Protein AF-A0A8S0UGJ9-F1 (afdb_monomer_lite)

Radius of gyration: 27.54 Å; chains: 1; bounding box: 53×20×82 Å

Sequence (92 aa):
MFNLYRWDSCLKELDLLNEDANVYKLIGPVLVKQDLAEANANVRKRIDYISAELKRLDATLQDLEEKQNSKKEAIFKVQQRIQSLQAGKGKA

pLDDT: mean 92.54, std 10.64, range [45.09, 98.5]

Foldseek 3Di:
DVVLVVLVVVLVVLVPDDQPDWDWDDDPPDTDTDHSVRVNVVSVVVNVVVVVVVVVVVVVVVVVVVVVVVVVVVVVVVVVVVVVVVVVVVVD

Organism: NCBI:txid158383

Structure (mmCIF, N/CA/C/O backbone):
data_AF-A0A8S0UGJ9-F1
#
_entry.id   AF-A0A8S0UGJ9-F1
#
loop_
_atom_site.group_PDB
_atom_site.id
_atom_site.type_symbol
_atom_site.label_atom_id
_atom_site.label_alt_id
_atom_site.label_comp_id
_atom_site.label_asym_id
_atom_site.label_entity_id
_atom_site.label_seq_id
_atom_site.pdbx_PDB_ins_code
_atom_site.Cartn_x
_atom_site.Cartn_y
_atom_site.Cartn_z
_atom_site.occupancy
_atom_site.B_iso_or_equiv
_atom_site.auth_seq_id
_atom_site.auth_comp_id
_atom_site.auth_asym_id
_atom_site.auth_atom_id
_atom_site.pdbx_PDB_model_num
ATOM 1 N N . MET A 1 1 ? 4.888 4.882 5.234 1.00 68.94 1 MET A N 1
ATOM 2 C CA . MET A 1 1 ? 4.946 6.171 4.509 1.00 68.94 1 MET A CA 1
ATOM 3 C C . MET A 1 1 ? 6.261 6.381 3.746 1.00 68.94 1 MET A C 1
ATOM 5 O O . MET A 1 1 ? 6.197 6.507 2.534 1.00 68.94 1 MET A O 1
ATOM 9 N N . PHE A 1 2 ? 7.443 6.320 4.382 1.00 80.81 2 PHE A N 1
ATOM 10 C CA . PHE A 1 2 ? 8.747 6.533 3.709 1.00 80.81 2 PHE A CA 1
ATOM 11 C C . PHE A 1 2 ? 8.990 5.643 2.470 1.00 80.81 2 PHE A C 1
ATOM 13 O O . PHE A 1 2 ? 9.410 6.127 1.425 1.00 80.81 2 PHE A O 1
ATOM 20 N N . ASN A 1 3 ? 8.651 4.350 2.547 1.00 84.38 3 ASN A N 1
ATOM 21 C CA . ASN A 1 3 ? 8.787 3.443 1.400 1.00 84.38 3 ASN A CA 1
ATOM 22 C C . ASN A 1 3 ? 7.865 3.807 0.226 1.00 84.38 3 ASN A C 1
ATOM 24 O O . ASN A 1 3 ? 8.292 3.694 -0.915 1.00 84.38 3 ASN A O 1
ATOM 28 N N . LEU A 1 4 ? 6.633 4.261 0.487 1.00 90.44 4 LEU A N 1
ATOM 29 C CA . LEU A 1 4 ? 5.709 4.701 -0.567 1.00 90.44 4 LEU A CA 1
ATOM 30 C C . LEU A 1 4 ? 6.268 5.925 -1.298 1.00 90.44 4 LEU A C 1
ATOM 32 O O . LEU A 1 4 ? 6.298 5.940 -2.520 1.00 90.44 4 LEU A O 1
ATOM 36 N N . TYR A 1 5 ? 6.788 6.897 -0.542 1.00 93.50 5 TYR A N 1
ATOM 37 C CA . TYR A 1 5 ? 7.411 8.097 -1.101 1.00 93.50 5 TYR A CA 1
ATOM 38 C C . TYR A 1 5 ? 8.600 7.763 -2.007 1.00 93.50 5 TYR A C 1
ATOM 40 O O . TYR A 1 5 ? 8.751 8.328 -3.085 1.00 93.50 5 TYR A O 1
ATOM 48 N N . ARG A 1 6 ? 9.426 6.791 -1.603 1.00 94.00 6 ARG A N 1
ATOM 49 C CA . ARG A 1 6 ? 10.546 6.331 -2.427 1.00 94.00 6 ARG A CA 1
ATOM 50 C C . ARG A 1 6 ? 10.081 5.697 -3.741 1.00 94.00 6 ARG A C 1
ATOM 52 O O . ARG A 1 6 ? 10.696 5.949 -4.771 1.00 94.00 6 ARG A O 1
ATOM 59 N N . TRP A 1 7 ? 9.019 4.890 -3.716 1.00 94.88 7 TRP A N 1
ATOM 60 C CA . TRP A 1 7 ? 8.449 4.326 -4.944 1.00 94.88 7 TRP A CA 1
ATOM 61 C C . TRP A 1 7 ? 7.839 5.405 -5.844 1.00 94.88 7 TRP A C 1
ATOM 63 O O . TRP A 1 7 ? 8.043 5.350 -7.050 1.00 94.88 7 TRP A O 1
ATOM 73 N N . ASP A 1 8 ? 7.162 6.400 -5.270 1.00 95.56 8 ASP A N 1
ATOM 74 C CA . ASP A 1 8 ? 6.597 7.533 -6.012 1.00 95.56 8 ASP A CA 1
ATOM 75 C C . ASP A 1 8 ? 7.685 8.397 -6.676 1.00 95.56 8 ASP A C 1
ATOM 77 O O . ASP A 1 8 ? 7.563 8.765 -7.842 1.00 95.56 8 ASP A O 1
ATOM 81 N N . SER A 1 9 ? 8.800 8.650 -5.978 1.00 96.19 9 SER A N 1
ATOM 82 C CA . SER A 1 9 ? 9.983 9.305 -6.562 1.00 96.19 9 SER A CA 1
ATOM 83 C C . SER A 1 9 ? 10.568 8.488 -7.711 1.00 96.19 9 SER A C 1
ATOM 85 O O . SER A 1 9 ? 10.815 9.025 -8.783 1.00 96.19 9 SER A O 1
ATOM 87 N N . CYS A 1 10 ? 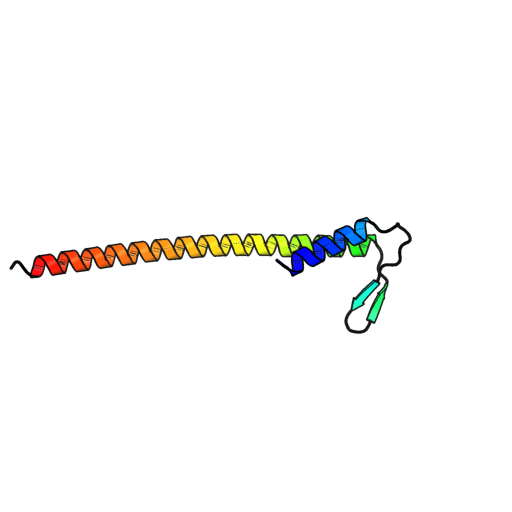10.732 7.176 -7.513 1.00 95.88 10 CYS A N 1
ATOM 88 C CA . CYS A 1 10 ? 11.246 6.286 -8.550 1.00 95.88 10 CYS A CA 1
ATOM 89 C C . CYS A 1 10 ? 10.341 6.280 -9.789 1.00 95.88 10 CYS A C 1
ATOM 91 O O . CYS A 1 10 ? 10.850 6.291 -10.903 1.00 95.88 10 CYS A O 1
ATOM 93 N N . LEU A 1 11 ? 9.016 6.310 -9.615 1.00 96.25 11 LEU A N 1
ATOM 94 C CA . LEU A 1 11 ? 8.081 6.395 -10.735 1.00 96.25 11 LEU A CA 1
ATOM 95 C C . LEU A 1 11 ? 8.263 7.693 -11.527 1.00 96.25 11 LEU A C 1
ATOM 97 O O . LEU A 1 11 ? 8.355 7.654 -12.748 1.00 96.25 11 LEU A O 1
ATOM 101 N N . LYS A 1 12 ? 8.375 8.827 -10.828 1.00 96.69 12 LYS A N 1
ATOM 102 C CA . LYS A 1 12 ? 8.633 10.131 -11.452 1.00 96.69 12 LYS A CA 1
ATOM 103 C C . LYS A 1 12 ? 9.956 10.153 -12.212 1.00 96.69 12 LYS A C 1
ATOM 105 O O . LYS A 1 12 ? 10.024 10.744 -13.278 1.00 96.69 12 LYS A O 1
ATOM 110 N N . GLU A 1 13 ? 10.995 9.517 -11.677 1.00 95.94 13 GLU A N 1
ATOM 111 C CA . GLU A 1 13 ? 12.285 9.387 -12.360 1.00 95.94 13 GLU A CA 1
ATOM 112 C C . GLU A 1 13 ? 12.172 8.526 -13.627 1.00 95.94 13 GLU A C 1
ATOM 114 O O . GLU A 1 13 ? 12.730 8.898 -14.655 1.00 95.94 13 GLU A O 1
ATOM 119 N N . LEU A 1 14 ? 11.423 7.415 -13.582 1.00 95.25 14 LEU A N 1
ATOM 120 C CA . LEU A 1 14 ? 11.185 6.557 -14.749 1.00 95.25 14 LEU A CA 1
ATOM 121 C C . LEU A 1 14 ? 10.364 7.257 -15.839 1.00 95.25 14 LEU A C 1
ATOM 123 O O . LEU A 1 14 ? 10.665 7.080 -17.016 1.00 95.25 14 LEU A O 1
ATOM 127 N N . ASP A 1 15 ? 9.369 8.063 -15.461 1.00 94.62 15 ASP A N 1
ATOM 128 C CA . ASP A 1 15 ? 8.524 8.822 -16.395 1.00 94.62 15 ASP A CA 1
ATOM 129 C C . ASP A 1 15 ? 9.319 9.918 -17.157 1.00 94.62 15 ASP A C 1
ATOM 131 O O . ASP A 1 15 ? 8.839 10.436 -18.164 1.00 94.62 15 ASP A O 1
ATOM 135 N N . LEU A 1 16 ? 10.532 10.272 -16.705 1.00 95.69 16 LEU A N 1
ATOM 136 C CA . LEU A 1 16 ? 11.429 11.234 -17.369 1.00 95.69 16 LEU A CA 1
ATOM 137 C C . LEU A 1 16 ? 12.434 10.583 -18.333 1.00 95.69 16 LEU A C 1
ATOM 139 O O . LEU A 1 16 ? 13.190 11.296 -18.996 1.00 95.69 16 LEU A O 1
ATOM 143 N N . LEU A 1 17 ? 12.501 9.251 -18.381 1.00 94.56 17 LEU A N 1
ATOM 144 C CA . LEU A 1 17 ? 13.453 8.541 -19.231 1.00 94.56 17 LEU A CA 1
ATOM 145 C C . LEU A 1 17 ? 12.985 8.500 -20.690 1.00 94.56 17 LEU A C 1
ATOM 147 O O . LEU A 1 17 ? 11.800 8.351 -20.979 1.00 94.56 17 LEU A O 1
ATOM 151 N N . ASN A 1 18 ? 13.946 8.563 -21.613 1.00 91.88 18 ASN A N 1
ATOM 152 C CA . ASN A 1 18 ? 13.702 8.276 -23.026 1.00 91.88 18 ASN A CA 1
ATOM 153 C C . ASN A 1 18 ? 13.371 6.786 -23.225 1.00 91.88 18 ASN A C 1
ATOM 155 O O . ASN A 1 18 ? 13.817 5.937 -22.452 1.00 91.88 18 ASN A O 1
ATOM 159 N N . GLU A 1 19 ? 12.649 6.455 -24.298 1.00 87.12 19 GLU A N 1
ATOM 160 C CA . GLU A 1 19 ? 12.226 5.075 -24.598 1.00 87.12 19 GLU A CA 1
ATOM 161 C C . GLU A 1 19 ? 13.397 4.091 -24.787 1.00 87.12 19 GLU A C 1
ATOM 163 O O . GLU A 1 19 ? 13.245 2.896 -24.546 1.00 87.12 19 GLU A O 1
ATOM 168 N N . ASP A 1 20 ? 14.576 4.578 -25.181 1.00 90.00 20 ASP A N 1
ATOM 16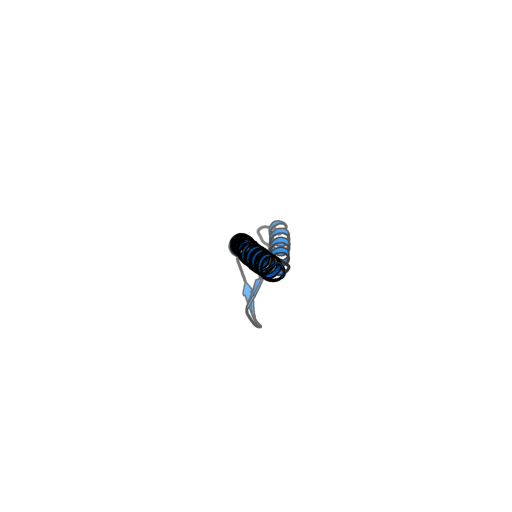9 C CA . ASP A 1 20 ? 15.795 3.788 -25.387 1.00 90.00 20 ASP A CA 1
ATOM 170 C C . ASP A 1 20 ? 16.689 3.685 -24.135 1.00 90.00 20 ASP A C 1
ATOM 172 O O . ASP A 1 20 ? 17.759 3.064 -24.168 1.00 90.00 20 ASP A O 1
ATOM 176 N N . ALA A 1 21 ? 16.267 4.273 -23.013 1.00 94.06 21 ALA A N 1
ATOM 177 C CA . ALA A 1 21 ? 17.033 4.263 -21.778 1.00 94.06 21 ALA A CA 1
ATOM 178 C C . ALA A 1 21 ? 17.198 2.841 -21.219 1.00 94.06 21 ALA A C 1
ATOM 180 O O . ALA A 1 21 ? 16.261 2.049 -21.118 1.00 94.06 21 ALA A O 1
ATOM 181 N N . ASN A 1 22 ? 18.414 2.524 -20.770 1.00 95.00 22 ASN A N 1
ATOM 182 C CA . ASN A 1 22 ? 18.677 1.253 -20.105 1.00 95.00 22 AS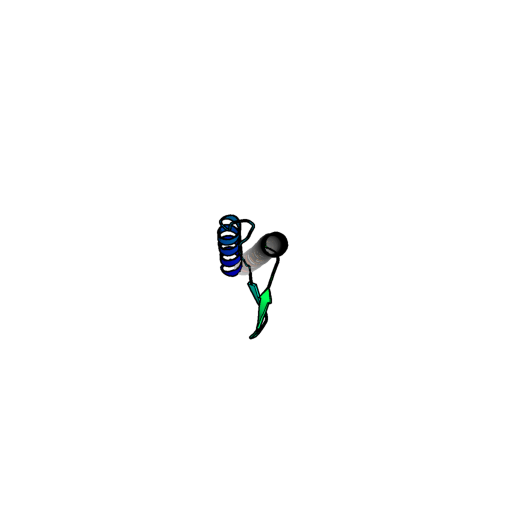N A CA 1
ATOM 183 C C . ASN A 1 22 ? 18.270 1.326 -18.629 1.00 95.00 22 ASN A C 1
ATOM 185 O O . ASN A 1 22 ? 18.892 2.050 -17.850 1.00 95.00 22 ASN A O 1
ATOM 189 N N . VAL A 1 23 ? 17.296 0.510 -18.229 1.00 96.31 23 VAL A N 1
ATOM 190 C CA . VAL A 1 23 ? 16.878 0.360 -16.830 1.00 96.31 23 VAL A CA 1
ATOM 191 C C . VAL A 1 23 ? 17.442 -0.935 -16.252 1.00 96.31 23 VAL A C 1
ATOM 193 O O . VAL A 1 23 ? 17.435 -1.987 -16.894 1.00 96.31 23 VAL A O 1
ATOM 196 N N . TYR A 1 24 ? 17.931 -0.868 -15.014 1.00 96.25 24 TYR A N 1
ATOM 197 C CA . TYR A 1 24 ? 18.445 -2.025 -14.285 1.00 96.25 24 TYR A CA 1
ATOM 198 C C . TYR A 1 24 ? 17.800 -2.125 -12.908 1.00 96.25 24 TYR A C 1
ATOM 200 O O . TYR A 1 24 ? 17.644 -1.135 -12.195 1.00 96.25 24 TYR A O 1
ATOM 208 N N . LYS A 1 25 ? 17.471 -3.350 -12.508 1.00 95.75 25 LYS A N 1
ATOM 209 C CA . LYS A 1 25 ? 16.948 -3.677 -11.185 1.00 95.75 25 LYS A CA 1
ATOM 210 C C . LYS A 1 25 ? 18.024 -4.371 -10.364 1.00 95.75 25 LYS A C 1
ATOM 212 O O . LYS A 1 25 ? 18.568 -5.391 -10.781 1.00 95.75 25 LYS A O 1
ATOM 217 N N . LEU A 1 26 ? 18.296 -3.839 -9.176 1.00 95.75 26 LEU A N 1
ATOM 218 C CA . LEU A 1 26 ? 19.198 -4.459 -8.209 1.00 95.75 26 LEU A CA 1
ATOM 219 C C . LEU A 1 26 ? 18.495 -5.620 -7.490 1.00 95.75 26 LEU A C 1
ATOM 221 O O . LEU A 1 26 ? 17.470 -5.423 -6.833 1.00 95.75 26 LEU A O 1
ATOM 225 N N . ILE A 1 27 ? 19.056 -6.823 -7.605 1.00 94.44 27 ILE A N 1
ATOM 226 C CA . ILE A 1 27 ? 18.616 -8.039 -6.917 1.00 94.44 27 ILE A CA 1
ATOM 227 C C . ILE A 1 27 ? 19.832 -8.636 -6.206 1.00 94.44 27 ILE A C 1
ATOM 229 O O . ILE A 1 27 ? 20.726 -9.203 -6.834 1.00 94.44 27 ILE A O 1
ATOM 233 N N . GLY A 1 28 ? 19.879 -8.487 -4.880 1.00 96.00 28 GLY A N 1
ATOM 234 C CA . GLY A 1 28 ? 21.066 -8.848 -4.103 1.00 96.00 28 GLY A CA 1
ATOM 235 C C . GLY A 1 28 ? 22.297 -8.075 -4.607 1.00 96.00 28 GLY A C 1
ATOM 236 O O . GLY A 1 28 ? 22.204 -6.856 -4.749 1.00 96.00 28 GLY A O 1
ATOM 237 N N . PRO A 1 29 ? 23.430 -8.743 -4.899 1.00 96.81 29 PRO A N 1
ATOM 238 C CA . PRO A 1 29 ? 24.618 -8.091 -5.451 1.00 96.81 29 PRO A CA 1
ATOM 239 C C . PRO A 1 29 ? 24.575 -7.893 -6.982 1.00 96.81 29 PRO A C 1
ATOM 241 O O . PRO A 1 29 ? 25.571 -7.460 -7.554 1.00 96.81 29 PRO A O 1
ATOM 244 N N . VAL A 1 30 ? 23.475 -8.235 -7.667 1.00 97.56 30 VAL A N 1
ATOM 245 C CA . VAL A 1 30 ? 23.411 -8.289 -9.141 1.00 97.56 30 VAL A CA 1
ATOM 246 C C . VAL A 1 30 ? 22.483 -7.214 -9.709 1.00 97.56 30 VAL A C 1
ATOM 248 O O . VAL A 1 30 ? 21.395 -6.983 -9.184 1.00 97.56 30 VAL A O 1
ATOM 251 N N . LEU A 1 31 ? 22.887 -6.597 -10.824 1.00 97.69 31 LEU A N 1
ATOM 252 C CA . LEU A 1 31 ? 22.041 -5.721 -11.638 1.00 97.69 31 LEU A CA 1
ATOM 253 C C . LEU A 1 31 ? 21.459 -6.501 -12.819 1.00 97.69 31 LEU A C 1
ATOM 255 O O . LEU A 1 31 ? 22.194 -7.013 -13.659 1.00 97.69 31 LEU A O 1
ATOM 259 N N . VAL A 1 32 ? 20.133 -6.569 -12.891 1.00 97.25 32 VAL A N 1
ATOM 260 C CA . VAL A 1 32 ? 19.407 -7.260 -13.962 1.00 97.25 32 VAL A CA 1
ATOM 261 C C . VAL A 1 32 ? 18.781 -6.222 -14.880 1.00 97.25 32 VAL A C 1
ATOM 263 O O . VAL A 1 32 ? 18.072 -5.334 -14.406 1.00 97.25 32 VAL A O 1
ATOM 266 N N . LYS A 1 33 ? 19.041 -6.319 -16.188 1.00 96.56 33 LYS A N 1
ATOM 267 C CA . LYS A 1 33 ? 18.430 -5.425 -17.178 1.00 96.56 33 LYS A CA 1
ATOM 268 C C . LYS A 1 33 ? 16.914 -5.623 -17.198 1.00 96.56 33 LYS A C 1
ATOM 270 O O . LYS A 1 33 ? 16.428 -6.751 -17.095 1.00 96.56 33 LYS A O 1
ATOM 275 N N . GLN A 1 34 ? 16.178 -4.527 -17.296 1.00 95.69 34 GLN A N 1
ATOM 276 C CA . GLN A 1 34 ? 14.723 -4.511 -17.331 1.00 95.69 34 GLN A CA 1
ATOM 277 C C . GLN A 1 34 ? 14.243 -3.628 -18.468 1.00 95.69 34 GLN A C 1
ATOM 279 O O . GLN A 1 34 ? 14.877 -2.627 -18.802 1.00 95.69 34 GLN A O 1
ATOM 284 N N . ASP A 1 35 ? 13.114 -4.017 -19.042 1.00 94.38 35 ASP A N 1
ATOM 285 C CA . ASP A 1 35 ? 12.377 -3.167 -19.959 1.00 94.38 35 ASP A CA 1
ATOM 286 C C . ASP A 1 35 ? 11.752 -1.982 -19.198 1.00 94.38 35 ASP A C 1
ATOM 288 O O . ASP A 1 35 ? 11.331 -2.124 -18.044 1.00 94.38 35 ASP A O 1
ATOM 292 N N . LEU A 1 36 ? 11.705 -0.803 -19.824 1.00 93.50 36 LEU A N 1
ATOM 293 C CA . LEU A 1 36 ? 11.178 0.409 -19.193 1.00 93.50 36 LEU A CA 1
ATOM 294 C C . LEU A 1 36 ? 9.682 0.274 -18.863 1.00 93.50 36 LEU A C 1
ATOM 296 O O . LEU A 1 36 ? 9.247 0.715 -17.795 1.00 93.50 36 LEU A O 1
ATOM 300 N N . ALA A 1 37 ? 8.891 -0.364 -19.731 1.00 92.94 37 ALA A N 1
ATOM 301 C CA . ALA A 1 37 ? 7.470 -0.583 -19.481 1.00 92.94 37 ALA A CA 1
ATOM 302 C C . ALA A 1 37 ? 7.262 -1.591 -18.341 1.00 92.94 37 ALA A C 1
ATOM 304 O O . ALA A 1 37 ? 6.421 -1.367 -17.464 1.00 92.94 37 ALA A O 1
ATOM 305 N N . GLU A 1 38 ? 8.070 -2.655 -18.288 1.00 93.62 38 GLU A N 1
ATOM 306 C CA . GLU A 1 38 ? 8.057 -3.612 -17.173 1.00 93.62 38 GLU A CA 1
ATOM 307 C C . GLU A 1 38 ? 8.438 -2.942 -15.841 1.00 93.62 38 GLU A C 1
ATOM 309 O O . GLU A 1 38 ? 7.769 -3.147 -14.819 1.00 93.62 38 GLU A O 1
ATOM 314 N N . ALA A 1 39 ? 9.487 -2.115 -15.832 1.00 95.94 39 ALA A N 1
ATOM 315 C CA . ALA A 1 39 ? 9.911 -1.373 -14.649 1.00 95.94 39 ALA A CA 1
ATOM 316 C C . ALA A 1 39 ? 8.790 -0.452 -14.139 1.00 95.94 39 ALA A C 1
ATOM 318 O O . ALA A 1 39 ? 8.447 -0.499 -12.953 1.00 95.94 39 ALA A O 1
ATOM 319 N N . ASN A 1 40 ? 8.157 0.304 -15.040 1.00 95.25 40 ASN A N 1
ATOM 320 C CA . ASN A 1 40 ? 7.034 1.185 -14.725 1.00 95.25 40 ASN A CA 1
ATOM 321 C C . ASN A 1 40 ? 5.831 0.429 -14.151 1.00 95.25 40 ASN A C 1
ATOM 323 O O . ASN A 1 40 ? 5.304 0.802 -13.098 1.00 95.25 40 ASN A O 1
ATOM 327 N N . ALA A 1 41 ? 5.412 -0.662 -14.797 1.00 96.12 41 ALA A N 1
ATOM 328 C CA . ALA A 1 41 ? 4.296 -1.479 -14.326 1.00 96.12 41 ALA A CA 1
ATOM 329 C C . ALA A 1 41 ? 4.563 -2.053 -12.923 1.00 96.12 41 ALA A C 1
ATOM 331 O O . ALA A 1 41 ? 3.686 -2.037 -12.054 1.00 96.12 41 ALA A O 1
ATOM 332 N N . ASN A 1 42 ? 5.794 -2.507 -12.671 1.00 95.88 42 ASN A N 1
ATOM 333 C CA . ASN A 1 42 ? 6.201 -3.044 -11.377 1.00 95.88 42 ASN A CA 1
ATOM 334 C C . ASN A 1 42 ? 6.189 -1.982 -10.268 1.00 95.88 42 ASN A C 1
ATOM 336 O O . ASN A 1 42 ? 5.692 -2.254 -9.170 1.00 95.88 42 ASN A O 1
ATOM 340 N N . VAL A 1 43 ? 6.711 -0.780 -10.536 1.00 96.62 43 VAL A N 1
ATOM 341 C CA . VAL A 1 43 ? 6.703 0.332 -9.572 1.00 96.62 43 VAL A CA 1
ATOM 342 C C . VAL A 1 43 ? 5.268 0.755 -9.249 1.00 96.62 43 VAL A C 1
ATOM 344 O O . VAL A 1 43 ? 4.908 0.811 -8.071 1.00 96.62 43 VAL A O 1
ATOM 347 N N . ARG A 1 44 ? 4.416 0.955 -10.266 1.00 97.12 44 ARG A N 1
ATOM 348 C CA . ARG A 1 44 ? 2.999 1.329 -10.086 1.00 97.12 44 ARG A CA 1
ATOM 349 C C . ARG A 1 44 ? 2.243 0.298 -9.250 1.00 97.12 44 ARG A C 1
ATOM 351 O O . ARG A 1 44 ? 1.644 0.643 -8.236 1.00 97.12 44 ARG A O 1
ATOM 358 N N . LYS A 1 45 ? 2.392 -0.991 -9.570 1.00 97.56 45 LYS A N 1
ATOM 359 C CA . LYS A 1 45 ? 1.768 -2.078 -8.799 1.00 97.56 45 LYS A CA 1
ATOM 360 C C . LYS A 1 45 ? 2.202 -2.086 -7.328 1.00 97.56 45 LYS A C 1
ATOM 362 O O . LYS A 1 45 ? 1.405 -2.416 -6.450 1.00 97.56 45 LYS A O 1
ATOM 367 N N . ARG A 1 46 ? 3.460 -1.736 -7.030 1.00 97.25 46 ARG A N 1
ATOM 368 C CA . ARG A 1 46 ? 3.954 -1.636 -5.644 1.00 97.25 46 ARG A CA 1
ATOM 369 C C . ARG A 1 46 ? 3.347 -0.442 -4.912 1.00 97.25 46 ARG A C 1
ATOM 371 O O . ARG A 1 46 ? 2.981 -0.599 -3.748 1.00 97.25 46 ARG A O 1
ATOM 378 N N . ILE A 1 47 ? 3.216 0.703 -5.578 1.00 97.25 47 ILE A N 1
ATOM 379 C CA . ILE A 1 47 ? 2.545 1.895 -5.039 1.00 97.25 47 ILE A CA 1
ATOM 380 C C . ILE A 1 47 ? 1.087 1.572 -4.702 1.00 97.25 47 ILE A C 1
ATOM 382 O O . ILE A 1 47 ? 0.663 1.825 -3.573 1.00 97.25 47 ILE A O 1
ATOM 386 N N . ASP A 1 48 ? 0.354 0.948 -5.626 1.00 97.44 48 ASP A N 1
ATOM 387 C CA . ASP A 1 48 ? -1.054 0.585 -5.435 1.00 97.44 48 ASP A CA 1
ATOM 388 C C . ASP A 1 48 ? -1.234 -0.372 -4.257 1.00 97.44 48 ASP A C 1
ATOM 390 O O . ASP A 1 48 ? -2.064 -0.138 -3.378 1.00 97.44 48 ASP A O 1
ATOM 394 N N . TYR A 1 49 ? -0.402 -1.416 -4.190 1.00 97.06 49 TYR A N 1
ATOM 395 C CA . TYR A 1 49 ? -0.432 -2.382 -3.094 1.00 97.06 49 TYR A CA 1
ATOM 396 C C . TYR A 1 49 ? -0.184 -1.718 -1.734 1.00 97.06 49 TYR A C 1
ATOM 398 O O . TYR A 1 49 ? -0.943 -1.927 -0.789 1.00 97.06 49 TYR A O 1
ATOM 406 N N . ILE A 1 50 ? 0.866 -0.897 -1.621 1.00 96.44 50 ILE A N 1
ATOM 407 C CA . ILE A 1 50 ? 1.192 -0.213 -0.362 1.00 96.44 50 ILE A CA 1
ATOM 408 C C . ILE A 1 50 ? 0.077 0.769 0.015 1.00 96.44 50 ILE A C 1
ATOM 410 O O . ILE A 1 50 ? -0.282 0.863 1.186 1.00 96.44 50 ILE A O 1
ATOM 414 N N . SER A 1 51 ? -0.493 1.476 -0.961 1.00 96.44 51 SER A N 1
ATOM 415 C CA . SER A 1 51 ? -1.587 2.424 -0.738 1.00 96.44 51 SER A CA 1
ATOM 416 C C . SER A 1 51 ? -2.860 1.727 -0.254 1.00 96.44 51 SER A C 1
ATOM 418 O O . SER A 1 51 ? -3.528 2.225 0.651 1.00 96.44 51 SER A O 1
ATOM 420 N N . ALA A 1 52 ? -3.183 0.557 -0.810 1.00 97.31 52 ALA A N 1
ATOM 421 C CA . ALA A 1 52 ? -4.287 -0.275 -0.341 1.00 97.31 52 ALA A CA 1
ATOM 422 C C . ALA A 1 52 ? -4.064 -0.766 1.099 1.00 97.31 52 ALA A C 1
ATOM 424 O O . ALA A 1 52 ? -4.976 -0.677 1.921 1.00 97.31 52 ALA A O 1
ATOM 425 N N . GLU A 1 53 ? -2.849 -1.212 1.432 1.00 97.31 53 GLU A N 1
ATOM 426 C CA . GLU A 1 53 ? -2.526 -1.647 2.796 1.00 97.31 53 GLU A CA 1
ATOM 427 C C . GLU A 1 53 ? -2.593 -0.504 3.816 1.00 97.31 53 GLU A C 1
ATOM 429 O O . GLU A 1 53 ? -3.067 -0.719 4.931 1.00 97.31 53 GLU A O 1
ATOM 434 N N . LEU A 1 54 ? -2.190 0.716 3.442 1.00 96.50 54 LEU A N 1
ATOM 435 C CA . LEU A 1 54 ? -2.365 1.894 4.300 1.00 96.50 54 LEU A CA 1
ATOM 436 C C . LEU A 1 54 ? -3.846 2.148 4.595 1.00 96.50 54 LEU A C 1
ATOM 438 O O . LEU A 1 54 ? -4.219 2.227 5.761 1.00 96.50 54 LEU A O 1
ATOM 442 N N . LYS A 1 55 ? -4.706 2.157 3.567 1.00 97.00 55 LYS A N 1
ATOM 443 C CA . LYS A 1 55 ? -6.159 2.331 3.750 1.00 97.00 55 LYS A CA 1
ATOM 444 C C . LYS A 1 55 ? -6.767 1.258 4.656 1.00 97.00 55 LYS A C 1
ATOM 446 O O . LYS A 1 55 ? -7.610 1.561 5.497 1.00 97.00 55 LYS A O 1
ATOM 451 N N . ARG A 1 56 ? -6.345 -0.001 4.498 1.00 98.12 56 ARG A N 1
ATOM 452 C CA . ARG A 1 56 ? -6.800 -1.114 5.345 1.00 98.12 56 ARG A CA 1
ATOM 453 C C . AR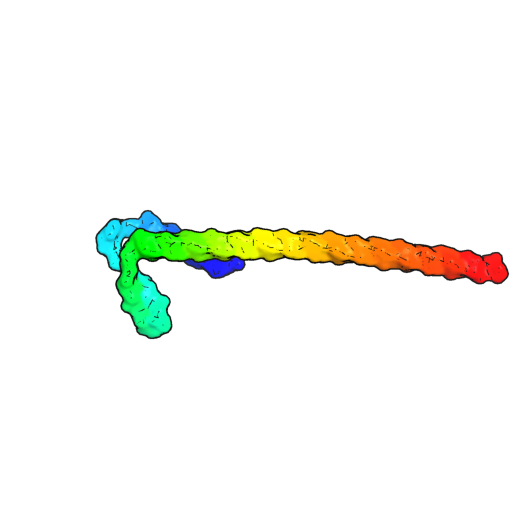G A 1 56 ? -6.385 -0.914 6.803 1.00 98.12 56 ARG A C 1
ATOM 455 O O . ARG A 1 56 ? -7.170 -1.199 7.710 1.00 98.12 56 ARG A O 1
ATOM 462 N N . LEU A 1 57 ? -5.160 -0.445 7.031 1.00 97.69 57 LEU A N 1
ATOM 463 C CA . LEU A 1 57 ? -4.656 -0.178 8.372 1.00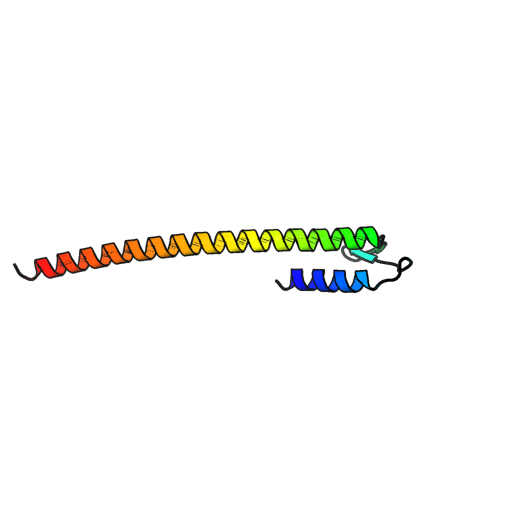 97.69 57 LEU A CA 1
ATOM 464 C C . LEU A 1 57 ? -5.374 1.013 9.015 1.00 97.69 57 LEU A C 1
ATOM 466 O O . LEU A 1 57 ? -5.771 0.895 10.169 1.00 97.69 57 LEU A O 1
ATOM 470 N N . ASP A 1 58 ? -5.622 2.092 8.272 1.00 97.75 58 ASP A N 1
ATOM 471 C CA . ASP A 1 58 ? -6.382 3.252 8.758 1.00 97.75 58 ASP A CA 1
ATOM 472 C C . ASP A 1 58 ? -7.807 2.856 9.175 1.00 97.75 58 ASP A C 1
ATOM 474 O O . ASP A 1 58 ? -8.254 3.200 10.267 1.00 97.75 58 ASP A O 1
ATOM 478 N N . ALA A 1 59 ? -8.493 2.040 8.366 1.00 98.25 59 ALA A N 1
ATOM 479 C CA . ALA A 1 59 ? -9.810 1.507 8.721 1.00 98.25 59 ALA A CA 1
ATOM 480 C C . ALA A 1 59 ? -9.764 0.635 9.990 1.00 98.25 59 ALA A C 1
ATOM 482 O O . ALA A 1 59 ? -10.654 0.703 10.837 1.00 98.25 59 ALA A O 1
ATOM 483 N N . THR A 1 60 ? -8.707 -0.169 10.143 1.00 98.31 60 THR A N 1
ATOM 484 C CA . THR A 1 60 ? -8.502 -0.995 11.344 1.00 98.31 60 THR A CA 1
ATOM 485 C C . THR A 1 60 ? -8.250 -0.126 12.578 1.00 98.31 60 THR A C 1
ATOM 487 O O . THR A 1 60 ? -8.771 -0.418 13.652 1.00 98.31 60 THR A O 1
ATOM 490 N N . LEU A 1 61 ? -7.467 0.948 12.440 1.00 98.44 61 LEU A N 1
ATOM 491 C CA . LEU A 1 61 ? -7.206 1.900 13.519 1.00 98.44 61 LEU A CA 1
ATOM 492 C C . LEU A 1 61 ? -8.493 2.590 13.972 1.00 98.44 61 LEU A C 1
ATOM 494 O O . LEU A 1 61 ? -8.744 2.645 15.174 1.00 98.44 61 LEU A O 1
ATOM 498 N N . GLN A 1 62 ? -9.325 3.037 13.029 1.00 98.50 62 GLN A N 1
ATOM 499 C CA . GLN A 1 62 ? -10.605 3.669 13.339 1.00 98.50 62 GLN A CA 1
ATOM 500 C C . GLN A 1 62 ? -11.543 2.719 14.105 1.00 98.50 62 GLN A C 1
ATOM 502 O O . GLN A 1 62 ? -12.059 3.081 15.160 1.00 98.50 62 GLN A O 1
ATOM 507 N N . ASP A 1 63 ? -11.713 1.479 13.634 1.00 98.50 63 ASP A N 1
ATOM 508 C CA . ASP A 1 63 ? -12.541 0.472 14.320 1.00 98.50 63 ASP A CA 1
ATOM 509 C C . ASP A 1 63 ? -12.034 0.177 15.746 1.00 98.50 63 ASP A C 1
ATOM 511 O O . ASP A 1 63 ? -12.815 0.056 16.696 1.00 98.50 63 ASP A O 1
ATOM 515 N N . LEU A 1 64 ? -10.713 0.099 15.931 1.00 98.50 64 LEU A N 1
ATOM 516 C CA . LEU A 1 64 ? -10.119 -0.095 17.254 1.00 98.50 64 LEU A CA 1
ATOM 517 C C . LEU A 1 64 ? -10.333 1.113 18.172 1.00 98.50 64 LEU A C 1
ATOM 519 O O . LEU A 1 64 ? -10.596 0.926 19.363 1.00 98.50 64 LEU A O 1
ATOM 523 N N . GLU A 1 65 ? -10.249 2.332 17.644 1.00 98.50 65 GLU A N 1
ATOM 524 C CA . GLU A 1 65 ? -10.504 3.557 18.398 1.00 98.50 65 GLU A CA 1
ATOM 525 C C . GLU A 1 65 ? -11.968 3.648 18.855 1.00 98.50 65 GLU A C 1
ATOM 527 O O . GLU A 1 65 ? -12.236 3.911 20.032 1.00 98.50 65 GLU A O 1
ATOM 532 N N . GLU A 1 66 ? -12.918 3.331 17.975 1.00 98.38 66 GLU A N 1
ATOM 533 C CA . GLU A 1 66 ? -14.347 3.274 18.299 1.00 98.38 66 GLU A CA 1
ATOM 534 C C . GLU A 1 66 ? -14.636 2.229 19.390 1.00 98.38 66 GLU A C 1
ATOM 536 O O . GLU A 1 66 ? -15.283 2.525 20.403 1.00 98.38 66 GLU A O 1
ATOM 541 N N . LYS A 1 67 ? -14.078 1.017 19.254 1.00 98.44 67 LYS A N 1
ATOM 542 C CA . LYS A 1 67 ? -14.186 -0.045 20.272 1.00 98.44 67 LYS A CA 1
ATOM 543 C C . LYS A 1 67 ? -13.578 0.371 21.606 1.00 98.44 67 LYS A C 1
ATOM 545 O O . LYS A 1 67 ? -14.142 0.071 22.665 1.00 98.44 67 LYS A O 1
ATOM 550 N N . GLN A 1 68 ? -12.432 1.046 21.577 1.00 98.44 68 GLN A N 1
ATOM 551 C CA . GLN A 1 68 ? -11.789 1.570 22.775 1.00 98.44 68 GLN A CA 1
ATOM 552 C C . GLN A 1 68 ? -12.693 2.595 23.470 1.00 98.44 68 GLN A C 1
ATOM 554 O O . GLN A 1 68 ? -12.882 2.512 24.685 1.00 98.44 68 GLN A O 1
ATOM 559 N N . ASN A 1 69 ? -13.269 3.536 22.723 1.00 98.19 69 ASN A N 1
ATOM 560 C CA . ASN A 1 69 ? -14.118 4.588 23.277 1.00 98.19 69 ASN A CA 1
ATOM 561 C C . ASN A 1 69 ? -15.418 4.021 23.861 1.00 98.19 69 ASN A C 1
ATOM 563 O O . ASN A 1 69 ? -15.762 4.342 24.998 1.00 98.19 69 ASN A O 1
ATOM 567 N N . SER A 1 70 ? -16.053 3.064 23.179 1.00 98.25 70 SER A N 1
ATOM 568 C CA . SER A 1 70 ? -17.219 2.342 23.707 1.00 98.25 70 SER A CA 1
ATOM 569 C C . SER A 1 70 ? -16.921 1.648 25.047 1.00 98.25 70 SER A C 1
ATOM 571 O O . SER A 1 70 ? -17.681 1.766 26.014 1.00 98.25 70 SER A O 1
ATOM 573 N N . LYS A 1 71 ? -15.768 0.970 25.157 1.00 98.00 71 LYS A N 1
ATOM 574 C CA . LYS A 1 71 ? -15.337 0.341 26.417 1.00 98.00 71 LYS A CA 1
ATOM 575 C C . LYS A 1 71 ? -15.065 1.374 27.514 1.00 98.00 71 LYS A C 1
ATOM 577 O O . LYS A 1 71 ? -15.461 1.143 28.657 1.00 98.00 71 LYS A O 1
ATOM 582 N N . LYS A 1 72 ? -14.428 2.507 27.188 1.00 98.06 72 LYS A N 1
ATOM 583 C CA . LYS A 1 72 ? -14.201 3.611 28.138 1.00 98.06 72 LYS A CA 1
ATOM 584 C C . LYS A 1 72 ? -15.522 4.152 28.690 1.00 98.06 72 LYS A C 1
ATOM 586 O O . LYS A 1 72 ? -15.646 4.305 29.903 1.00 98.06 72 LYS A O 1
ATOM 591 N N . GLU A 1 73 ? -16.526 4.364 27.842 1.00 97.81 73 GLU A N 1
ATOM 592 C CA . GLU A 1 73 ? -17.856 4.806 28.280 1.00 97.81 73 GLU A CA 1
ATOM 593 C C . GLU A 1 73 ? -18.549 3.788 29.189 1.00 97.81 73 GLU A C 1
ATOM 595 O O . GLU A 1 73 ? -19.160 4.161 30.192 1.00 97.81 73 GLU A O 1
ATOM 600 N N . ALA A 1 74 ? -18.460 2.495 28.864 1.00 97.44 74 ALA A N 1
ATOM 601 C CA . ALA A 1 74 ? -19.025 1.439 29.698 1.00 97.44 74 ALA A CA 1
ATOM 602 C C . ALA A 1 74 ? -18.379 1.418 31.093 1.00 97.44 74 ALA A C 1
ATOM 604 O O . ALA A 1 74 ? -19.090 1.360 32.098 1.00 97.44 74 ALA A O 1
ATOM 605 N N . ILE A 1 75 ? -17.047 1.533 31.161 1.00 97.56 75 ILE A N 1
ATOM 606 C CA . ILE A 1 75 ? -16.303 1.638 32.425 1.00 97.56 75 ILE A CA 1
ATOM 607 C C . ILE A 1 75 ? -16.759 2.871 33.208 1.00 97.56 75 ILE A C 1
ATOM 609 O O . ILE A 1 75 ? -17.076 2.755 34.391 1.00 97.56 75 ILE A O 1
ATOM 613 N N . PHE A 1 76 ? -16.857 4.026 32.550 1.00 97.00 76 PHE A N 1
ATOM 614 C CA . PHE A 1 76 ? -17.286 5.268 33.186 1.00 97.00 76 PHE A CA 1
ATOM 615 C C . PHE A 1 76 ? -18.698 5.155 33.781 1.00 97.00 76 PHE A C 1
ATOM 617 O O . PHE A 1 76 ? -18.916 5.504 34.941 1.00 97.00 76 PHE A O 1
ATOM 624 N N . LYS A 1 77 ? -19.650 4.567 33.042 1.00 96.50 77 LYS A N 1
ATOM 625 C CA . LYS A 1 77 ? -21.015 4.300 33.535 1.00 96.50 77 LYS A CA 1
ATOM 626 C C . LYS A 1 77 ? -21.019 3.379 34.758 1.00 96.50 77 LYS A C 1
ATOM 628 O O . LYS A 1 77 ? -21.787 3.602 35.694 1.00 96.50 77 LYS A O 1
ATOM 633 N N . VAL A 1 78 ? -20.176 2.345 34.773 1.00 96.81 78 VAL A N 1
ATOM 634 C CA . VAL A 1 78 ? -20.039 1.444 35.931 1.00 96.81 78 VAL A CA 1
ATOM 635 C C . VAL A 1 78 ? -19.450 2.185 37.133 1.00 96.81 78 VAL A C 1
ATOM 637 O O . VAL A 1 78 ? -19.988 2.071 38.234 1.00 96.81 78 VAL A O 1
ATOM 640 N N . GLN A 1 79 ? -18.405 2.990 36.931 1.00 94.81 79 GLN A N 1
ATOM 641 C CA . GLN A 1 79 ? -17.790 3.803 37.985 1.00 94.81 79 GLN A CA 1
ATOM 642 C C . GLN A 1 79 ? -18.793 4.792 38.599 1.00 94.81 79 GLN A C 1
ATOM 644 O O . GLN A 1 79 ? -18.913 4.852 39.823 1.00 94.81 79 GLN A O 1
ATOM 649 N N . GLN A 1 80 ? -19.584 5.487 37.773 1.00 94.69 80 GLN A N 1
ATOM 650 C CA . GLN A 1 80 ? 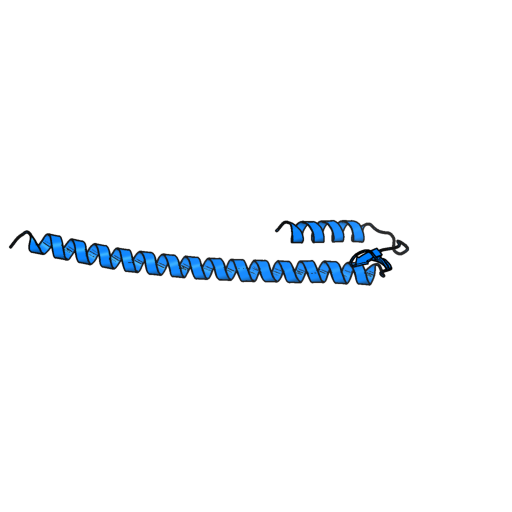-20.650 6.380 38.244 1.00 94.69 80 GLN A CA 1
ATOM 651 C C . GLN A 1 80 ? -21.696 5.642 39.093 1.00 94.69 80 GLN A C 1
ATOM 653 O O . GLN A 1 80 ? -22.087 6.124 40.159 1.00 94.69 80 GLN A O 1
ATOM 658 N N . ARG A 1 81 ? -22.130 4.446 38.665 1.00 93.56 81 ARG A N 1
ATOM 659 C CA . ARG A 1 81 ? -23.081 3.622 39.432 1.00 93.56 81 ARG A CA 1
ATOM 660 C C . ARG A 1 81 ? -22.512 3.218 40.791 1.00 93.56 81 ARG A C 1
ATOM 662 O O . ARG A 1 81 ? -23.202 3.376 41.796 1.00 93.56 81 ARG A O 1
ATOM 669 N N . ILE A 1 82 ? -21.262 2.755 40.847 1.00 93.88 82 ILE A N 1
ATOM 670 C CA . ILE A 1 82 ? -20.600 2.380 42.108 1.00 93.88 82 ILE A CA 1
ATOM 671 C C . ILE A 1 82 ? -20.538 3.578 43.062 1.00 93.88 82 ILE A C 1
ATOM 673 O O . ILE A 1 82 ? -20.901 3.445 44.231 1.00 93.88 82 ILE A O 1
ATOM 677 N N . GLN A 1 83 ? -20.156 4.755 42.560 1.00 90.88 83 GLN A N 1
ATOM 678 C CA . GLN A 1 83 ? -20.065 5.969 43.372 1.00 90.88 83 GLN A CA 1
ATOM 679 C C . GLN A 1 83 ? -21.435 6.395 43.925 1.00 90.88 83 GLN A C 1
ATOM 681 O O . GLN A 1 83 ? -21.547 6.728 45.105 1.00 90.88 83 GLN A O 1
ATOM 686 N N . SER A 1 84 ? -22.496 6.307 43.113 1.00 88.62 84 SER A N 1
ATOM 687 C CA . SER A 1 84 ? -23.864 6.607 43.560 1.00 88.62 84 SER A CA 1
ATOM 688 C C . SER A 1 84 ? -24.360 5.652 44.659 1.00 88.62 84 SER A C 1
ATOM 690 O O . SER A 1 84 ? -24.961 6.094 45.638 1.00 88.62 84 SER A O 1
ATOM 692 N N . LEU A 1 85 ? -24.046 4.354 44.556 1.00 86.62 85 LEU A N 1
ATOM 693 C CA . LEU A 1 85 ? -24.408 3.347 45.560 1.00 86.62 85 LEU A CA 1
ATOM 694 C C . LEU A 1 85 ? -23.638 3.533 46.876 1.00 86.62 85 LEU A C 1
ATOM 696 O O . LEU A 1 85 ? -24.203 3.334 47.951 1.00 86.62 85 LEU A O 1
ATOM 700 N N . GLN A 1 86 ? -22.364 3.928 46.812 1.00 79.12 86 GLN A N 1
ATOM 701 C CA . GLN A 1 86 ? -21.558 4.216 48.003 1.00 79.12 86 GLN A CA 1
ATOM 702 C C . GLN A 1 86 ? -22.029 5.488 48.723 1.00 79.12 86 GLN A C 1
ATOM 704 O O . GLN A 1 86 ? -22.128 5.487 49.948 1.00 79.12 86 GLN A O 1
ATOM 709 N N . ALA A 1 87 ? -22.409 6.534 47.982 1.00 72.56 87 ALA A N 1
ATOM 710 C CA . ALA A 1 87 ? -22.978 7.754 48.556 1.00 72.56 87 ALA A CA 1
ATOM 711 C C . ALA A 1 87 ? -24.344 7.522 49.236 1.00 72.56 87 ALA A C 1
ATOM 713 O O . ALA A 1 87 ? -24.673 8.205 50.205 1.00 72.56 87 ALA A O 1
ATOM 714 N N . GLY A 1 88 ? -25.126 6.542 48.765 1.00 61.81 88 GLY A N 1
ATOM 715 C CA . GLY A 1 88 ? -26.393 6.139 49.386 1.00 61.81 88 GLY A CA 1
ATOM 716 C C . GLY A 1 88 ? -26.233 5.340 50.685 1.00 61.81 88 GLY A C 1
ATOM 717 O O . GLY A 1 88 ? -27.080 5.445 51.566 1.00 61.81 88 GLY A O 1
ATOM 718 N N . LYS A 1 89 ? -25.138 4.582 50.846 1.00 58.06 89 LYS A N 1
ATOM 719 C CA . LYS A 1 89 ? -24.869 3.787 52.060 1.00 58.06 89 LYS A CA 1
ATOM 720 C C . LYS A 1 89 ? -24.337 4.597 53.248 1.00 58.06 89 LYS A C 1
ATOM 722 O O . LYS A 1 89 ? -24.399 4.106 54.363 1.00 58.06 89 LYS A O 1
ATOM 727 N N . GLY A 1 90 ? -23.833 5.815 53.033 1.00 53.38 90 GLY A N 1
ATOM 728 C CA . GLY A 1 90 ? -23.344 6.695 54.107 1.00 53.38 90 GLY A CA 1
ATOM 729 C C . GLY A 1 90 ? -24.417 7.559 54.785 1.00 53.38 90 GLY A C 1
ATOM 730 O O . GLY A 1 90 ? -24.077 8.361 55.647 1.00 53.38 90 GLY A O 1
ATOM 731 N N . LYS A 1 91 ? -25.689 7.450 54.373 1.00 50.66 91 LYS A N 1
ATOM 732 C CA . LYS A 1 91 ? -26.818 8.231 54.917 1.00 50.66 91 LYS A CA 1
ATOM 733 C C . LYS A 1 91 ? -27.848 7.387 55.690 1.00 50.66 91 LYS A C 1
ATOM 735 O O . LYS A 1 91 ? -28.926 7.901 55.980 1.00 50.66 91 LYS A O 1
ATOM 740 N N . ALA A 1 92 ? -27.536 6.123 55.980 1.00 45.09 92 ALA A N 1
ATOM 741 C CA . ALA A 1 92 ? -28.358 5.216 56.782 1.00 45.09 92 ALA A CA 1
ATOM 742 C C . ALA A 1 92 ? -27.672 4.910 58.115 1.00 45.09 92 ALA A C 1
ATOM 744 O O . ALA A 1 92 ? -26.422 4.827 58.108 1.00 45.09 92 ALA A O 1
#

Secondary structure (DSSP, 8-state):
-HHHHHHHHHHHHHTTS-TTPPEEEEETTEEEEE-HHHHHHHHHHHHHHHHHHHHHHHHHHHHHHHHHHHHHHHHHHHHHHHHHHHHHHTT-

InterPro domains:
  IPR002777 Prefoldin beta-like [PF01920] (8-80)
  IPR009053 Prefoldin [G3DSA:1.10.287.370] (4-84)